Protein AF-A0A529M5W9-F1 (afdb_monomer_lite)

Radius of gyration: 11.78 Å; chains: 1; bounding box: 30×14×29 Å

Structure (mmCIF, N/CA/C/O backbone):
data_AF-A0A529M5W9-F1
#
_entry.id   AF-A0A529M5W9-F1
#
loop_
_atom_site.group_PDB
_atom_site.id
_atom_site.type_symbol
_atom_site.label_atom_id
_atom_site.label_alt_id
_atom_site.label_comp_id
_atom_site.label_asym_id
_atom_site.label_entity_id
_atom_site.label_seq_id
_atom_site.pdbx_PDB_ins_code
_atom_site.Cartn_x
_atom_site.Cartn_y
_atom_site.Cartn_z
_atom_site.occupancy
_atom_site.B_iso_or_equiv
_atom_site.auth_seq_id
_atom_site.auth_comp_id
_atom_site.auth_asym_id
_atom_site.auth_atom_id
_atom_site.pdbx_PDB_model_num
ATOM 1 N N . THR A 1 1 ? 13.893 -7.048 -11.178 1.00 83.62 1 THR A N 1
ATOM 2 C CA . THR A 1 1 ? 13.997 -7.534 -9.779 1.00 83.62 1 THR A CA 1
ATOM 3 C C . THR A 1 1 ? 13.589 -6.408 -8.852 1.00 83.62 1 THR A C 1
ATOM 5 O O . THR A 1 1 ? 13.683 -5.265 -9.269 1.00 83.62 1 THR A O 1
ATOM 8 N N . GLY A 1 2 ? 13.112 -6.689 -7.640 1.00 94.19 2 GLY A N 1
ATOM 9 C CA . GLY A 1 2 ? 12.633 -5.641 -6.732 1.00 94.19 2 GLY A CA 1
ATOM 10 C C . GLY A 1 2 ? 12.451 -6.147 -5.306 1.00 94.19 2 GLY A C 1
ATOM 11 O O . GLY A 1 2 ? 12.708 -7.325 -5.032 1.00 94.19 2 GLY A O 1
ATOM 12 N N . ARG A 1 3 ? 12.012 -5.266 -4.405 1.00 97.50 3 ARG A N 1
ATOM 13 C CA . ARG A 1 3 ? 11.678 -5.621 -3.017 1.00 97.50 3 ARG A CA 1
ATOM 14 C C . ARG A 1 3 ? 10.272 -5.161 -2.670 1.00 97.50 3 ARG A C 1
ATOM 16 O O . ARG A 1 3 ? 9.807 -4.139 -3.160 1.00 97.50 3 ARG A O 1
ATOM 23 N N . LEU A 1 4 ? 9.628 -5.922 -1.794 1.00 96.88 4 LEU A N 1
ATOM 24 C CA . LEU A 1 4 ? 8.300 -5.654 -1.263 1.00 96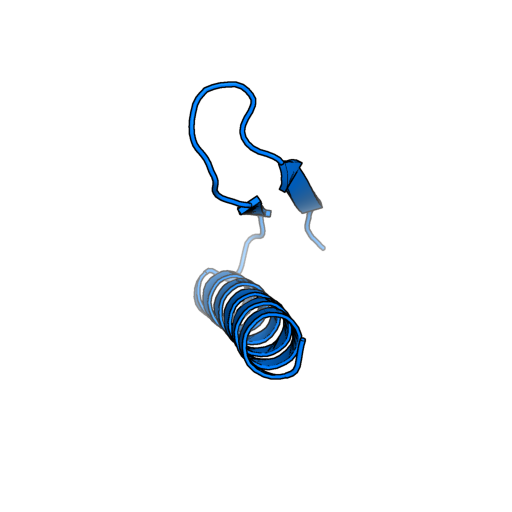.88 4 LEU A CA 1
ATOM 25 C C . LEU A 1 4 ? 8.359 -5.760 0.262 1.00 96.88 4 LEU A C 1
ATOM 27 O O . LEU A 1 4 ? 8.928 -6.710 0.802 1.00 96.88 4 LEU A O 1
ATOM 31 N N . VAL A 1 5 ? 7.759 -4.793 0.948 1.00 97.44 5 VAL A N 1
ATOM 32 C CA . VAL A 1 5 ? 7.615 -4.763 2.403 1.00 97.44 5 VAL A CA 1
ATOM 33 C C . VAL A 1 5 ? 6.144 -4.557 2.734 1.00 97.44 5 VAL A C 1
ATOM 35 O O . VAL A 1 5 ? 5.546 -3.553 2.348 1.00 97.44 5 VAL A O 1
ATOM 38 N N . ILE A 1 6 ? 5.576 -5.496 3.488 1.00 96.00 6 ILE A N 1
ATOM 39 C CA . ILE A 1 6 ? 4.221 -5.405 4.032 1.00 96.00 6 ILE A CA 1
ATOM 40 C C . ILE A 1 6 ? 4.318 -5.522 5.547 1.00 96.00 6 ILE A C 1
ATOM 42 O O . ILE A 1 6 ? 4.947 -6.446 6.064 1.00 96.00 6 ILE A O 1
ATOM 46 N N . ARG A 1 7 ? 3.720 -4.573 6.268 1.00 96.81 7 ARG A N 1
ATOM 47 C CA . ARG A 1 7 ? 3.716 -4.575 7.737 1.00 96.81 7 ARG A CA 1
ATOM 48 C C . ARG A 1 7 ? 2.516 -3.821 8.311 1.00 96.81 7 ARG A C 1
ATOM 50 O O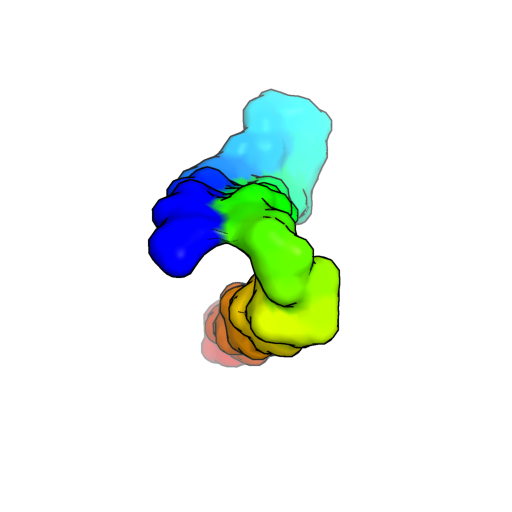 . ARG A 1 7 ? 2.061 -2.861 7.685 1.00 96.81 7 ARG A O 1
ATOM 57 N N . PRO A 1 8 ? 2.038 -4.170 9.516 1.00 95.62 8 PRO A N 1
ATOM 58 C CA . PRO A 1 8 ? 1.103 -3.314 10.235 1.00 95.62 8 PRO A CA 1
ATOM 59 C C . PRO A 1 8 ? 1.770 -1.980 10.599 1.00 95.62 8 PRO A C 1
ATOM 61 O O . PRO A 1 8 ? 2.986 -1.900 10.812 1.00 95.62 8 PRO A O 1
ATOM 64 N N . SER A 1 9 ? 0.977 -0.916 10.681 1.00 95.06 9 SER A N 1
ATOM 65 C CA . SER A 1 9 ? 1.417 0.314 11.331 1.00 95.06 9 SER A CA 1
ATOM 66 C C . SER A 1 9 ? 1.413 0.140 12.852 1.00 95.06 9 SER A C 1
ATOM 68 O O . SER A 1 9 ? 0.487 -0.426 13.418 1.00 95.06 9 SER A O 1
ATOM 70 N N . GLY A 1 10 ? 2.464 0.626 13.520 1.00 96.81 10 GLY A N 1
ATOM 71 C CA . GLY A 1 10 ? 2.555 0.614 14.985 1.00 96.81 10 GLY A CA 1
ATOM 72 C C . GLY A 1 10 ? 1.847 1.786 15.671 1.00 96.81 10 GLY A C 1
ATOM 73 O O . GLY A 1 10 ? 1.732 1.787 16.889 1.00 96.81 10 GLY A O 1
ATOM 74 N N . THR A 1 11 ? 1.402 2.790 14.912 1.00 97.19 11 THR A N 1
ATOM 75 C CA . THR A 1 11 ? 0.833 4.042 15.447 1.00 97.19 11 THR A CA 1
ATOM 76 C C . THR A 1 11 ? -0.552 4.363 14.896 1.00 97.19 11 THR A C 1
ATOM 78 O O . THR A 1 11 ? -1.210 5.266 15.394 1.00 97.19 11 THR A O 1
ATOM 81 N N . GLU A 1 12 ? -0.995 3.654 13.859 1.00 96.12 12 GLU A N 1
ATOM 82 C CA . GLU A 1 12 ? -2.247 3.916 13.149 1.00 96.12 12 GLU A CA 1
ATOM 83 C C . GLU A 1 12 ? -2.916 2.581 12.796 1.00 96.12 12 GLU A C 1
ATOM 85 O O . GLU A 1 12 ? -2.207 1.604 12.551 1.00 96.12 12 GLU A O 1
ATOM 90 N N . PRO A 1 13 ? -4.253 2.506 12.717 1.00 92.62 13 PRO A N 1
ATOM 91 C CA . PRO A 1 13 ? -4.971 1.273 12.395 1.00 92.62 13 PRO A CA 1
ATOM 92 C C . PRO A 1 13 ? -4.976 0.995 10.878 1.00 92.62 13 PRO A C 1
ATOM 94 O O . PRO A 1 13 ? -6.032 0.903 10.254 1.00 92.62 13 PRO A O 1
ATOM 97 N N . LEU A 1 14 ? -3.790 0.892 10.271 1.00 92.50 14 LEU A N 1
ATOM 98 C CA . LEU A 1 14 ? -3.602 0.658 8.834 1.00 92.50 14 LEU A CA 1
ATOM 99 C C . LEU A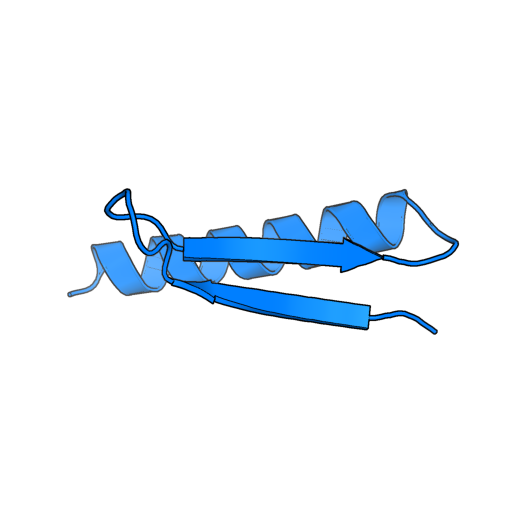 1 14 ? -2.453 -0.318 8.545 1.00 92.50 14 LEU A C 1
ATOM 101 O O . LEU A 1 14 ? -1.557 -0.520 9.369 1.00 92.50 14 LEU A O 1
ATOM 105 N N . ILE A 1 15 ? -2.466 -0.901 7.346 1.00 94.38 15 ILE A N 1
ATOM 106 C CA . ILE A 1 15 ? -1.390 -1.748 6.814 1.00 94.38 15 ILE A CA 1
ATOM 107 C C . ILE A 1 15 ? -0.534 -0.901 5.870 1.00 94.38 15 ILE A C 1
ATOM 109 O O . ILE A 1 15 ? -1.060 -0.170 5.036 1.00 94.38 15 ILE A O 1
ATOM 113 N N . ARG A 1 16 ? 0.792 -0.993 5.999 1.00 96.44 16 ARG A N 1
ATOM 114 C CA . ARG A 1 16 ? 1.747 -0.334 5.101 1.00 96.44 16 ARG A CA 1
ATOM 115 C C . ARG A 1 16 ? 2.237 -1.328 4.056 1.00 96.44 16 ARG A C 1
ATOM 117 O O . ARG A 1 16 ? 2.753 -2.385 4.420 1.00 96.44 16 ARG A O 1
ATOM 124 N N . VAL A 1 17 ? 2.116 -0.947 2.789 1.00 97.06 17 VAL A N 1
ATOM 125 C CA . VAL A 1 17 ? 2.620 -1.678 1.622 1.00 97.06 17 VAL A CA 1
ATOM 126 C C . VAL A 1 17 ? 3.626 -0.774 0.918 1.00 97.06 17 VAL A C 1
ATOM 128 O O . VAL A 1 17 ? 3.306 0.365 0.588 1.00 97.06 17 VAL A O 1
ATOM 131 N N . MET A 1 18 ? 4.855 -1.247 0.742 1.00 97.19 18 MET A N 1
ATOM 132 C CA . MET A 1 18 ? 5.932 -0.504 0.085 1.00 97.19 18 MET A CA 1
ATOM 133 C C . MET A 1 18 ? 6.646 -1.422 -0.896 1.00 97.19 18 MET A C 1
ATOM 135 O O . MET A 1 18 ? 6.985 -2.547 -0.533 1.00 97.19 18 MET A O 1
ATOM 139 N N . ALA A 1 19 ? 6.918 -0.939 -2.102 1.00 97.94 19 ALA A N 1
ATOM 140 C CA . ALA A 1 19 ? 7.695 -1.667 -3.093 1.00 97.94 19 ALA A CA 1
ATOM 141 C C . ALA A 1 19 ? 8.753 -0.764 -3.732 1.00 97.94 19 ALA A C 1
ATOM 143 O O . ALA A 1 19 ? 8.574 0.450 -3.822 1.00 97.94 19 ALA A O 1
ATOM 144 N N . GLU A 1 20 ? 9.847 -1.373 -4.173 1.00 97.94 20 GLU A N 1
ATOM 145 C CA . GLU A 1 20 ? 10.914 -0.726 -4.938 1.00 97.94 20 GLU A CA 1
ATOM 146 C C . GLU A 1 20 ? 11.297 -1.588 -6.147 1.00 97.94 20 GLU A C 1
ATOM 148 O O . GLU A 1 20 ? 11.317 -2.824 -6.073 1.00 97.94 20 GLU A O 1
ATOM 153 N N . GLY A 1 21 ? 11.611 -0.928 -7.260 1.00 96.94 21 GLY A N 1
ATOM 154 C CA . GLY A 1 21 ? 12.005 -1.549 -8.519 1.00 96.94 21 GLY A CA 1
ATOM 155 C C . GLY A 1 21 ? 12.279 -0.501 -9.598 1.00 96.94 21 GLY A C 1
ATOM 156 O O . GLY A 1 21 ? 11.896 0.657 -9.449 1.00 96.94 21 GLY A O 1
ATOM 157 N N . ASP A 1 22 ? 12.949 -0.920 -10.671 1.00 97.75 22 ASP A N 1
ATOM 158 C CA . ASP A 1 22 ? 13.394 -0.025 -11.751 1.00 97.75 22 ASP A CA 1
ATOM 159 C C . ASP A 1 22 ? 12.245 0.467 -12.647 1.00 97.75 22 ASP A C 1
ATOM 161 O O . ASP A 1 22 ? 12.335 1.538 -13.241 1.00 97.75 22 ASP A O 1
ATOM 165 N N . ASP A 1 23 ? 11.170 -0.321 -12.751 1.00 97.88 23 ASP A N 1
ATOM 166 C CA . ASP A 1 23 ? 9.979 0.015 -13.530 1.00 97.88 23 ASP A CA 1
ATOM 167 C C . ASP A 1 23 ? 8.889 0.586 -12.604 1.00 97.88 23 ASP A C 1
ATOM 169 O O . ASP A 1 23 ? 8.264 -0.171 -11.850 1.00 97.88 23 ASP A O 1
ATOM 173 N N . PRO A 1 24 ? 8.630 1.905 -12.651 1.00 96.81 24 PRO A N 1
ATOM 174 C CA . PRO A 1 24 ? 7.640 2.537 -11.790 1.00 96.81 24 PRO A CA 1
ATOM 175 C C . PRO A 1 24 ? 6.208 2.083 -12.095 1.00 96.81 24 PRO A C 1
ATOM 177 O O . PRO A 1 24 ? 5.405 1.998 -11.168 1.00 96.81 24 PRO A O 1
ATOM 180 N N . GLN A 1 25 ? 5.885 1.746 -13.350 1.00 97.81 25 GLN A N 1
ATOM 181 C CA . GLN A 1 25 ? 4.544 1.279 -13.720 1.00 97.81 25 GLN A CA 1
ATOM 182 C C . GLN A 1 25 ? 4.291 -0.115 -13.151 1.00 97.81 25 GLN A C 1
ATOM 184 O O . GLN A 1 25 ? 3.223 -0.388 -12.600 1.00 97.81 25 GLN A O 1
ATOM 189 N N . LEU A 1 26 ? 5.299 -0.990 -13.225 1.00 96.69 26 LEU A N 1
ATOM 190 C CA . LEU A 1 26 ? 5.225 -2.301 -12.594 1.00 96.69 26 LEU A CA 1
ATOM 191 C C . LEU A 1 26 ? 5.078 -2.169 -11.073 1.00 96.69 26 LEU A C 1
ATOM 193 O O . LEU A 1 26 ? 4.205 -2.815 -10.495 1.00 96.69 26 LEU A O 1
ATOM 197 N N . VAL 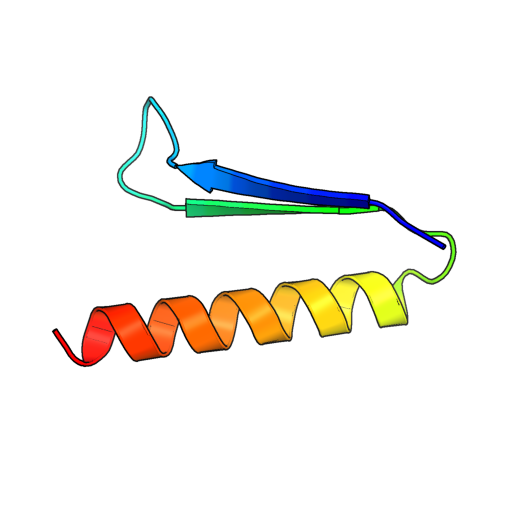A 1 27 ? 5.882 -1.314 -10.432 1.00 97.94 27 VAL A N 1
ATOM 198 C CA . VAL A 1 27 ? 5.806 -1.065 -8.981 1.00 97.94 27 VAL A CA 1
ATOM 199 C C . VAL A 1 27 ? 4.411 -0.590 -8.576 1.00 97.94 27 VAL A C 1
ATOM 201 O O . VAL A 1 27 ? 3.821 -1.158 -7.657 1.00 97.94 27 VAL A O 1
ATOM 204 N N . GLU A 1 28 ? 3.861 0.397 -9.282 1.00 97.88 28 GLU A N 1
ATOM 205 C CA . GLU A 1 28 ? 2.522 0.924 -9.020 1.00 97.88 28 GLU A CA 1
ATOM 206 C C . GLU A 1 28 ? 1.446 -0.157 -9.191 1.00 97.88 28 GLU A C 1
ATOM 208 O O . GLU A 1 28 ? 0.623 -0.353 -8.296 1.00 97.88 28 GLU A O 1
ATOM 213 N N . SER A 1 29 ? 1.493 -0.921 -10.288 1.00 97.88 29 SER A N 1
ATOM 214 C CA . SER A 1 29 ? 0.517 -1.987 -10.550 1.00 97.88 29 SER A CA 1
ATOM 215 C C . SER A 1 29 ? 0.516 -3.069 -9.462 1.00 97.88 29 SER A C 1
ATOM 217 O O . SER A 1 29 ? -0.548 -3.508 -9.023 1.00 97.88 29 SER A O 1
ATOM 219 N N . VAL A 1 30 ? 1.700 -3.458 -8.976 1.00 97.00 30 VAL A N 1
ATOM 220 C CA . VAL A 1 30 ? 1.856 -4.467 -7.922 1.00 97.00 30 VAL A CA 1
ATOM 221 C C . VAL A 1 30 ? 1.335 -3.943 -6.587 1.00 97.00 30 VAL A C 1
ATOM 223 O O . VAL A 1 30 ? 0.608 -4.657 -5.897 1.00 97.00 30 VAL A O 1
ATOM 226 N N . VAL A 1 31 ? 1.681 -2.705 -6.217 1.00 97.81 31 VAL A N 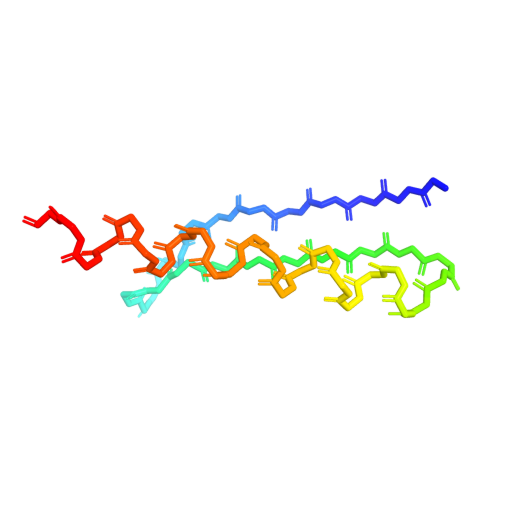1
ATOM 227 C CA . VAL A 1 31 ? 1.207 -2.096 -4.965 1.00 97.81 31 VAL A CA 1
ATOM 228 C C . VAL A 1 31 ? -0.314 -1.964 -4.977 1.00 97.81 31 VAL A C 1
ATOM 230 O O . VAL A 1 31 ? -0.951 -2.387 -4.011 1.00 97.81 31 VAL A O 1
ATOM 233 N N . ASN A 1 32 ? -0.894 -1.457 -6.067 1.00 97.50 32 ASN A N 1
ATOM 234 C CA . ASN A 1 32 ? -2.342 -1.284 -6.192 1.00 97.50 32 ASN A CA 1
ATOM 235 C C . ASN A 1 32 ? -3.078 -2.626 -6.086 1.00 97.50 32 ASN A C 1
ATOM 237 O O . ASN A 1 32 ? -3.979 -2.756 -5.262 1.00 97.50 32 ASN A O 1
ATOM 241 N N . GLY A 1 33 ? -2.623 -3.660 -6.804 1.00 97.62 33 GLY A N 1
ATOM 242 C CA . GLY A 1 33 ? -3.243 -4.987 -6.724 1.00 97.62 33 GLY A CA 1
ATOM 243 C C . GLY A 1 33 ? -3.213 -5.591 -5.313 1.00 97.62 33 GLY A C 1
ATOM 244 O O . GLY A 1 33 ? -4.180 -6.210 -4.878 1.00 97.62 33 GLY A O 1
ATOM 245 N N . ILE A 1 34 ? -2.132 -5.382 -4.556 1.00 96.38 34 ILE A N 1
ATOM 246 C CA . ILE A 1 34 ? -2.046 -5.845 -3.161 1.00 96.38 34 ILE A CA 1
ATOM 247 C C . ILE A 1 34 ? -3.007 -5.058 -2.258 1.00 96.38 34 ILE A C 1
ATOM 249 O O . ILE A 1 34 ? -3.674 -5.653 -1.408 1.00 96.38 34 ILE A O 1
ATOM 253 N N . VAL A 1 35 ? -3.078 -3.733 -2.423 1.00 95.94 35 VAL A N 1
ATOM 254 C CA . VAL A 1 35 ? -3.987 -2.870 -1.652 1.00 95.94 35 VAL A CA 1
ATOM 255 C C . VAL A 1 35 ? -5.447 -3.260 -1.887 1.00 95.94 35 VAL A C 1
ATOM 257 O O . VAL A 1 35 ? -6.207 -3.334 -0.917 1.00 95.94 35 VAL A O 1
ATOM 260 N N . ASP A 1 36 ? -5.820 -3.576 -3.127 1.00 96.19 36 ASP A N 1
ATOM 261 C CA . ASP A 1 36 ? -7.174 -4.009 -3.479 1.00 96.19 36 ASP A CA 1
ATOM 262 C C . ASP A 1 36 ? -7.549 -5.316 -2.764 1.00 96.19 36 ASP A C 1
ATOM 264 O O . ASP A 1 36 ? -8.562 -5.365 -2.064 1.00 96.19 36 ASP A O 1
ATOM 268 N N . ILE A 1 37 ? -6.686 -6.339 -2.827 1.00 95.06 37 ILE A N 1
ATOM 269 C CA . ILE A 1 37 ? -6.917 -7.643 -2.172 1.00 95.06 37 ILE A CA 1
ATOM 270 C C . ILE A 1 37 ? -7.066 -7.493 -0.651 1.00 95.06 37 ILE A C 1
ATOM 272 O O . ILE A 1 37 ? -7.944 -8.102 -0.028 1.00 95.06 37 ILE A O 1
ATOM 276 N N . ILE A 1 38 ? -6.205 -6.684 -0.026 1.00 91.81 38 ILE A N 1
ATOM 277 C CA . ILE A 1 38 ? -6.266 -6.425 1.420 1.00 91.81 38 ILE A CA 1
ATOM 278 C C . ILE A 1 38 ? -7.583 -5.729 1.780 1.00 91.81 38 ILE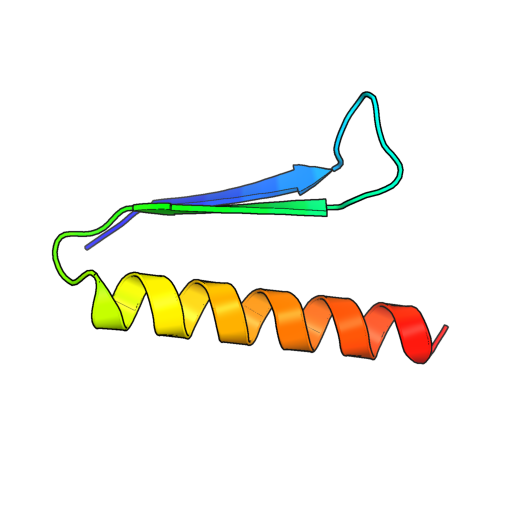 A C 1
ATOM 280 O O . ILE A 1 38 ? -8.206 -6.064 2.793 1.00 91.81 38 ILE A O 1
ATOM 284 N N . SER A 1 39 ? -8.008 -4.770 0.958 1.00 89.31 39 SER A N 1
ATOM 285 C CA . SER A 1 39 ? -9.233 -4.001 1.184 1.00 89.31 39 SER A CA 1
ATOM 286 C C . SER A 1 39 ? -10.482 -4.871 1.041 1.00 89.31 39 SER A C 1
ATOM 288 O O . SER A 1 39 ? -11.366 -4.804 1.897 1.00 89.31 39 SER A O 1
ATOM 290 N N . GLU A 1 40 ? -10.521 -5.739 0.029 1.00 92.44 40 GLU A N 1
ATOM 291 C CA . GLU A 1 40 ? -11.588 -6.726 -0.165 1.00 92.44 40 GLU A CA 1
ATOM 292 C C . GLU A 1 40 ? -11.686 -7.680 1.032 1.00 92.44 40 GLU A C 1
ATOM 294 O O . GLU A 1 40 ? -12.753 -7.832 1.629 1.00 92.44 40 GLU A O 1
ATOM 299 N N . THR A 1 41 ? -10.552 -8.248 1.457 1.00 87.00 41 THR A N 1
ATOM 300 C CA . THR A 1 41 ? -10.501 -9.196 2.583 1.00 87.00 41 THR A CA 1
ATOM 301 C C . THR A 1 41 ? -10.996 -8.560 3.884 1.00 87.00 41 THR A C 1
ATOM 303 O O . THR A 1 41 ? -11.689 -9.209 4.665 1.00 87.00 41 THR A O 1
ATOM 306 N N . ARG A 1 42 ? -10.681 -7.277 4.124 1.00 75.56 42 ARG A N 1
ATOM 307 C CA . ARG A 1 42 ? -11.151 -6.547 5.312 1.00 75.56 42 ARG A CA 1
ATOM 308 C C . ARG A 1 42 ? -12.655 -6.272 5.282 1.00 75.56 42 ARG A C 1
ATOM 310 O O . ARG A 1 42 ? -13.256 -6.206 6.345 1.00 75.56 42 ARG A O 1
ATOM 317 N N . SER A 1 43 ? -13.252 -6.076 4.106 1.00 69.00 43 SER A N 1
ATOM 318 C CA . SER A 1 43 ? -14.697 -5.833 3.986 1.00 69.00 43 SER A CA 1
ATOM 319 C C . SER A 1 43 ? -15.534 -7.110 4.100 1.00 69.00 43 SER A C 1
ATOM 321 O O . SER A 1 43 ? -16.739 -7.016 4.326 1.00 69.00 43 SER A O 1
ATOM 323 N N . ALA A 1 44 ? -14.927 -8.278 3.884 1.00 59.56 44 ALA A N 1
ATOM 324 C CA . ALA A 1 44 ? -15.605 -9.572 3.922 1.00 59.56 44 ALA A CA 1
ATOM 325 C C . ALA A 1 44 ? -15.680 -10.199 5.332 1.00 59.56 44 ALA A C 1
ATOM 327 O O . ALA A 1 44 ? -16.327 -11.235 5.492 1.00 59.56 44 ALA A O 1
ATOM 328 N N . ALA A 1 45 ? -15.021 -9.595 6.328 1.00 48.94 45 ALA A N 1
ATOM 329 C CA . ALA A 1 45 ? -14.946 -10.043 7.723 1.00 48.94 45 ALA A CA 1
ATOM 330 C C . ALA A 1 45 ? -15.733 -9.113 8.657 1.00 48.94 45 ALA A C 1
ATOM 332 O O . ALA A 1 45 ? -16.321 -9.636 9.631 1.00 48.94 45 ALA A O 1
#

pLDDT: mean 92.76, std 10.12, range [48.94, 97.94]

Foldseek 3Di:
DWDWDWDADPPDRDIDIDIDDPDVVVRVVVSVVVVVVVVVVVVVD

Sequence (45 aa):
TGRLVIRPSGTEPLIRVMAEGDDPQLVESVVNGIVDIISETRSAA

Secondary structure (DSSP, 8-state):
-EEEEEEE-SSSSSEEEEEEES-HHHHHHHHHHHHHHHHHHHH--